Protein AF-A0A929SHQ6-F1 (afdb_monomer_lite)

Foldseek 3Di:
DAALQVLCCVLPVDGLVVVCVVLVPPDSPCSNQQNAEPVNVVVCVVSVRPSVPHPRHFDDPPDPDDDD

Radius of gyration: 11.21 Å; chains: 1; bounding box: 28×26×24 Å

Sequence (68 aa):
MKTLAQLIYEKTRWTLKDYCEMRGIKSTGGLKGGYVSKENAKILESDGIEWRAAKNVRVGDGTCAGYV

Structure (mmCIF, N/CA/C/O backbone):
data_AF-A0A929SHQ6-F1
#
_entry.id   AF-A0A929SHQ6-F1
#
loop_
_atom_site.group_PDB
_atom_site.id
_atom_site.type_symbol
_atom_site.label_atom_id
_atom_site.label_alt_id
_atom_site.label_comp_id
_atom_site.label_asym_id
_atom_site.label_entity_id
_atom_site.label_seq_id
_atom_site.pdbx_PDB_ins_code
_atom_site.Cartn_x
_atom_site.Cartn_y
_atom_site.Cartn_z
_atom_site.occupancy
_atom_site.B_iso_or_equiv
_atom_site.auth_seq_id
_atom_site.auth_comp_id
_atom_site.auth_asym_id
_atom_site.auth_atom_id
_atom_site.pdbx_PDB_model_num
ATOM 1 N N . MET A 1 1 ? -0.528 16.847 6.572 1.00 74.81 1 MET A N 1
ATOM 2 C CA . MET A 1 1 ? -0.453 15.736 5.596 1.00 74.81 1 MET A CA 1
ATOM 3 C C . MET A 1 1 ? -0.119 14.434 6.318 1.00 74.81 1 MET A C 1
ATOM 5 O O . MET A 1 1 ? 0.695 14.463 7.241 1.00 74.81 1 MET A O 1
ATOM 9 N N . LYS A 1 2 ? -0.745 13.319 5.928 1.00 88.25 2 LYS A N 1
ATOM 10 C CA . LYS A 1 2 ? -0.587 11.993 6.557 1.00 88.25 2 LYS A CA 1
ATOM 11 C C . LYS A 1 2 ? 0.455 11.160 5.807 1.00 88.25 2 LYS A C 1
ATOM 13 O O . LYS A 1 2 ? 0.760 11.459 4.655 1.00 88.25 2 LYS A O 1
ATOM 18 N N . THR A 1 3 ? 1.056 10.169 6.459 1.00 90.19 3 THR A N 1
ATOM 19 C CA . THR A 1 3 ? 1.916 9.191 5.770 1.00 90.19 3 THR A CA 1
ATOM 20 C C . THR A 1 3 ? 1.071 8.171 5.014 1.00 90.19 3 THR A C 1
ATOM 22 O O . THR A 1 3 ? -0.104 7.979 5.326 1.00 90.19 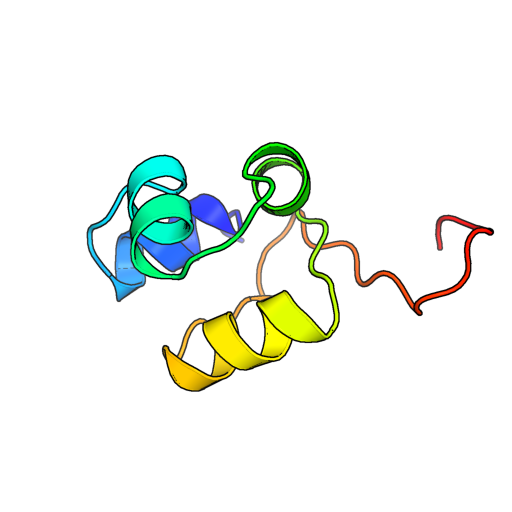3 THR A O 1
ATOM 25 N N . LEU A 1 4 ? 1.674 7.462 4.060 1.00 89.69 4 LEU A N 1
ATOM 26 C CA . LEU A 1 4 ? 0.985 6.400 3.324 1.00 89.69 4 LEU A CA 1
ATOM 27 C C . LEU A 1 4 ? 0.421 5.319 4.260 1.00 89.69 4 LEU A C 1
ATOM 29 O O . LEU A 1 4 ? -0.724 4.907 4.114 1.00 89.69 4 LEU A O 1
ATOM 33 N N . ALA A 1 5 ? 1.187 4.930 5.281 1.00 90.75 5 ALA A N 1
ATOM 34 C CA . ALA A 1 5 ? 0.736 3.977 6.293 1.00 90.75 5 ALA A CA 1
ATOM 35 C C . ALA A 1 5 ? -0.498 4.474 7.068 1.00 90.75 5 ALA A C 1
ATOM 37 O O . ALA A 1 5 ? -1.396 3.688 7.355 1.00 90.75 5 ALA A O 1
ATOM 38 N N . GLN A 1 6 ? -0.562 5.773 7.382 1.00 92.00 6 GLN A N 1
ATOM 39 C CA . GLN A 1 6 ? -1.727 6.370 8.039 1.00 92.00 6 GLN A CA 1
ATOM 40 C C . GLN A 1 6 ? -2.952 6.376 7.120 1.00 92.00 6 GLN A C 1
ATOM 42 O O . GLN A 1 6 ? -4.041 6.060 7.582 1.00 92.00 6 GLN A O 1
ATOM 47 N N . LEU A 1 7 ? -2.783 6.679 5.828 1.00 92.62 7 LEU A N 1
ATOM 48 C CA . LEU A 1 7 ? -3.884 6.631 4.859 1.00 92.62 7 LEU A CA 1
ATOM 49 C C . LEU A 1 7 ? -4.436 5.210 4.693 1.00 92.62 7 LEU A C 1
ATOM 51 O O . LEU A 1 7 ? -5.650 5.019 4.706 1.00 92.62 7 LEU A O 1
ATOM 55 N N . ILE A 1 8 ? -3.551 4.212 4.598 1.00 91.94 8 ILE A N 1
ATOM 56 C CA . ILE A 1 8 ? -3.934 2.794 4.545 1.00 91.94 8 ILE A CA 1
ATOM 57 C C . ILE A 1 8 ? -4.725 2.419 5.800 1.00 91.94 8 ILE A C 1
ATOM 59 O O . ILE A 1 8 ? -5.817 1.861 5.691 1.00 91.94 8 ILE A O 1
ATOM 63 N N . TYR A 1 9 ? -4.217 2.768 6.985 1.00 93.00 9 TYR A N 1
ATOM 64 C CA . TYR A 1 9 ? -4.882 2.453 8.248 1.00 93.00 9 TYR A CA 1
ATOM 65 C C . TYR A 1 9 ? -6.247 3.139 8.377 1.00 93.00 9 TYR A C 1
ATOM 67 O O . TYR A 1 9 ? -7.209 2.523 8.822 1.00 93.00 9 TYR A O 1
ATOM 75 N N . GLU A 1 10 ? -6.377 4.395 7.962 1.00 93.88 10 GLU A N 1
ATOM 76 C CA . GLU A 1 10 ? -7.659 5.103 8.019 1.00 93.88 10 GLU A CA 1
ATOM 77 C C . GLU A 1 10 ? -8.708 4.507 7.084 1.00 93.88 10 GLU A C 1
ATOM 79 O O . GLU A 1 10 ? -9.879 4.436 7.458 1.00 93.88 10 GLU A O 1
ATOM 84 N N . LYS A 1 11 ? -8.289 4.052 5.898 1.00 94.06 11 LYS A N 1
ATOM 85 C CA . LYS A 1 11 ? -9.190 3.472 4.901 1.00 94.06 11 LYS A CA 1
ATOM 86 C C . LYS A 1 11 ? -9.589 2.035 5.228 1.00 94.06 11 LYS A C 1
ATOM 88 O O . LYS A 1 11 ? -10.746 1.671 5.053 1.00 94.06 11 LYS A O 1
ATOM 93 N N . THR A 1 12 ? -8.636 1.226 5.685 1.00 92.38 12 THR A N 1
ATOM 94 C CA . THR A 1 12 ? -8.798 -0.235 5.805 1.00 92.38 12 THR A CA 1
ATOM 95 C C . THR A 1 12 ? -8.896 -0.730 7.245 1.00 92.38 12 THR A C 1
ATOM 97 O O . THR A 1 12 ? -9.345 -1.846 7.474 1.00 92.38 12 THR A O 1
ATOM 100 N N . ARG A 1 13 ? -8.476 0.086 8.222 1.00 94.44 13 ARG A N 1
ATOM 101 C CA . ARG A 1 13 ? -8.260 -0.293 9.634 1.00 94.44 13 ARG A CA 1
ATOM 102 C C . ARG A 1 13 ? -7.196 -1.369 9.854 1.00 94.44 13 ARG A C 1
ATOM 104 O O . ARG A 1 13 ? -7.053 -1.863 10.969 1.00 94.44 13 ARG A O 1
ATOM 111 N N . TRP A 1 14 ? -6.396 -1.667 8.834 1.00 92.50 14 TRP A N 1
ATOM 112 C CA . TRP A 1 14 ? -5.295 -2.618 8.910 1.00 92.50 14 TRP A CA 1
ATOM 113 C C . TRP A 1 14 ? -3.956 -1.922 9.076 1.00 92.50 14 TRP A C 1
ATOM 115 O O . TRP A 1 14 ? -3.728 -0.826 8.552 1.00 92.50 14 TRP A O 1
ATOM 125 N N . THR A 1 15 ? -3.043 -2.561 9.810 1.00 91.88 15 THR A N 1
ATOM 126 C CA . THR A 1 15 ? -1.666 -2.074 9.847 1.00 91.88 15 THR A CA 1
ATOM 127 C C . THR A 1 15 ? -1.045 -2.213 8.458 1.00 91.88 15 THR A C 1
ATOM 129 O O . THR A 1 15 ? -1.465 -3.039 7.648 1.00 91.88 15 THR A O 1
ATOM 132 N N . LEU A 1 16 ? -0.005 -1.426 8.170 1.00 89.56 16 LEU A N 1
ATOM 133 C CA . LEU A 1 16 ? 0.704 -1.532 6.892 1.00 89.56 16 LEU A CA 1
ATOM 134 C C . LEU A 1 16 ? 1.207 -2.963 6.631 1.00 89.56 16 LEU A C 1
ATOM 136 O O . LEU A 1 16 ? 1.220 -3.401 5.484 1.00 89.56 16 LEU A O 1
ATOM 140 N N . LYS A 1 17 ? 1.625 -3.672 7.688 1.00 90.19 17 LYS A N 1
ATOM 141 C CA . LYS A 1 17 ? 2.104 -5.049 7.587 1.00 90.19 17 LYS A CA 1
ATOM 142 C C . LYS A 1 17 ? 0.981 -5.978 7.139 1.00 90.19 17 LYS A C 1
ATOM 144 O O . LYS A 1 17 ? 1.124 -6.612 6.098 1.00 90.19 17 LYS A O 1
ATOM 149 N N . ASP A 1 18 ? -0.136 -5.969 7.859 1.00 93.06 18 ASP A N 1
ATOM 150 C CA . ASP A 1 18 ? -1.276 -6.839 7.559 1.00 93.06 18 ASP A CA 1
ATOM 151 C C . ASP A 1 18 ? -1.838 -6.532 6.166 1.00 93.06 18 ASP A C 1
ATOM 153 O O . ASP A 1 18 ? -2.120 -7.438 5.388 1.00 93.06 18 ASP A O 1
ATOM 157 N N . TYR A 1 19 ? -1.934 -5.246 5.807 1.00 92.19 19 TYR A N 1
ATOM 158 C CA . TYR A 1 19 ? -2.362 -4.816 4.476 1.00 92.19 19 TYR A CA 1
ATOM 159 C C . TYR A 1 19 ? -1.482 -5.412 3.372 1.00 92.19 19 TYR A C 1
ATOM 161 O O . TYR A 1 19 ? -1.995 -5.938 2.385 1.00 92.19 19 TYR A O 1
ATOM 169 N N . CYS A 1 20 ? -0.157 -5.363 3.543 1.00 90.50 20 CYS A N 1
ATOM 170 C CA . CYS A 1 20 ? 0.767 -5.936 2.570 1.00 90.50 20 CYS A CA 1
ATOM 171 C C . CYS A 1 20 ? 0.616 -7.456 2.469 1.00 90.50 20 CYS A C 1
ATOM 173 O O . CYS A 1 20 ? 0.608 -7.980 1.360 1.00 90.50 20 CYS A O 1
ATOM 175 N N . GLU A 1 21 ? 0.451 -8.152 3.594 1.00 91.06 21 GLU A N 1
ATOM 176 C CA . GLU A 1 21 ? 0.239 -9.604 3.612 1.00 91.06 21 GLU A CA 1
ATOM 177 C C . GLU A 1 21 ? -1.072 -9.989 2.906 1.00 91.06 21 GLU A C 1
ATOM 179 O O . GLU A 1 21 ? -1.066 -10.847 2.025 1.00 91.06 21 GLU A O 1
ATOM 184 N N . MET A 1 22 ? -2.175 -9.292 3.195 1.00 91.50 22 MET A N 1
ATOM 185 C CA . MET A 1 22 ? -3.487 -9.549 2.582 1.00 91.50 22 MET A CA 1
ATOM 186 C C . MET A 1 22 ? -3.549 -9.217 1.090 1.00 91.50 22 MET A C 1
ATOM 188 O O . MET A 1 22 ? -4.280 -9.867 0.342 1.00 91.50 22 MET A O 1
ATOM 192 N N . ARG A 1 23 ? -2.819 -8.190 0.645 1.00 88.00 23 ARG A N 1
ATOM 193 C CA . ARG A 1 23 ? -2.780 -7.766 -0.764 1.00 88.00 23 ARG A CA 1
ATOM 194 C C . ARG A 1 23 ? -1.643 -8.399 -1.566 1.00 88.00 23 ARG A C 1
ATOM 196 O O . ARG A 1 23 ? -1.491 -8.083 -2.742 1.00 88.00 23 ARG A O 1
ATOM 203 N N . GLY A 1 24 ? -0.848 -9.282 -0.959 1.00 87.12 24 GLY A N 1
ATOM 204 C CA . GLY A 1 24 ? 0.273 -9.946 -1.630 1.00 87.12 24 GLY A CA 1
ATOM 205 C C . GLY A 1 24 ? 1.435 -9.006 -1.977 1.00 87.12 24 GLY A C 1
ATOM 206 O O . GLY A 1 24 ? 2.214 -9.281 -2.892 1.00 87.12 24 GLY A O 1
ATOM 207 N N . ILE A 1 25 ? 1.568 -7.885 -1.264 1.00 86.00 25 ILE A N 1
ATOM 208 C CA . ILE A 1 25 ? 2.637 -6.913 -1.479 1.00 86.00 25 ILE A CA 1
ATOM 209 C C . ILE A 1 25 ? 3.917 -7.418 -0.815 1.00 86.00 25 ILE A C 1
ATOM 211 O O . ILE A 1 25 ? 4.043 -7.468 0.406 1.00 86.00 25 ILE A O 1
ATOM 215 N N . LYS A 1 26 ? 4.909 -7.744 -1.647 1.00 77.19 26 LYS A N 1
ATOM 216 C CA . LYS A 1 26 ? 6.143 -8.427 -1.229 1.00 77.19 26 LYS A CA 1
ATOM 217 C C . LYS A 1 26 ? 7.052 -7.611 -0.303 1.00 77.19 26 LYS A C 1
ATOM 219 O O . LYS A 1 26 ? 7.869 -8.194 0.400 1.00 77.19 26 LYS A O 1
ATOM 224 N N . SER A 1 27 ? 6.960 -6.279 -0.316 1.00 73.50 27 SER A N 1
ATOM 225 C CA . SER A 1 27 ? 7.837 -5.410 0.479 1.00 73.50 27 SER A CA 1
ATOM 226 C C . SER A 1 27 ? 7.066 -4.315 1.208 1.00 73.50 27 SER A C 1
ATOM 228 O O . SER A 1 27 ? 6.653 -3.310 0.628 1.00 73.50 27 SER A O 1
ATOM 230 N N . THR A 1 28 ? 6.959 -4.482 2.524 1.00 76.69 28 THR A N 1
ATOM 231 C CA . THR A 1 28 ? 6.501 -3.453 3.468 1.00 76.69 28 THR A CA 1
ATOM 232 C C . THR A 1 28 ? 7.481 -2.286 3.568 1.00 76.69 28 THR A C 1
ATOM 234 O O . THR A 1 28 ? 7.061 -1.155 3.805 1.00 76.69 28 THR A O 1
ATOM 237 N N . GLY A 1 29 ? 8.782 -2.535 3.377 1.00 74.50 29 GLY A N 1
ATOM 238 C CA . GLY A 1 29 ? 9.833 -1.520 3.491 1.00 74.50 29 GLY A CA 1
ATOM 239 C C . GLY A 1 29 ? 9.678 -0.386 2.477 1.00 74.50 29 GLY A C 1
ATOM 240 O O . GLY A 1 29 ? 9.774 0.783 2.851 1.00 74.50 29 GLY A O 1
ATOM 241 N N . GLY A 1 30 ? 9.347 -0.727 1.225 1.00 74.69 30 GLY A N 1
ATOM 242 C CA . GLY A 1 30 ? 9.082 0.254 0.170 1.00 74.69 30 GLY A CA 1
ATOM 243 C C . GLY A 1 30 ? 7.920 1.178 0.533 1.00 74.69 30 GLY A C 1
ATOM 244 O O . GLY A 1 30 ? 8.105 2.388 0.650 1.00 74.69 30 GLY A O 1
ATOM 245 N N . LEU A 1 31 ? 6.750 0.608 0.830 1.00 78.00 31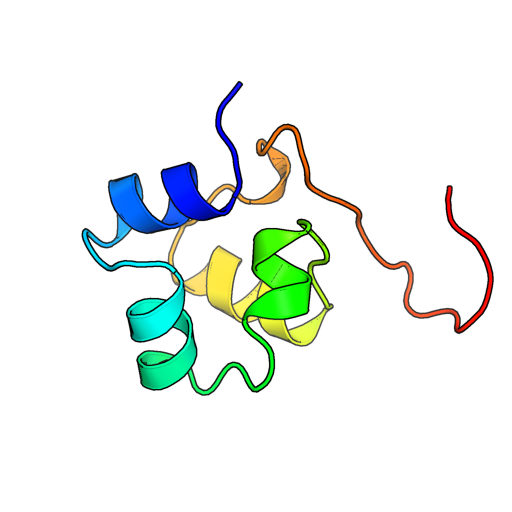 LEU A N 1
ATOM 246 C CA . LEU A 1 31 ? 5.554 1.377 1.194 1.00 78.00 31 LEU A CA 1
ATOM 247 C C . LEU A 1 31 ? 5.720 2.181 2.491 1.00 78.00 31 LEU A C 1
ATOM 249 O O . LEU A 1 31 ? 5.232 3.308 2.585 1.00 78.00 31 LEU A O 1
ATOM 253 N N . LYS A 1 32 ? 6.443 1.647 3.485 1.00 79.94 32 LYS A N 1
ATOM 254 C CA . LYS A 1 32 ? 6.761 2.369 4.728 1.00 79.94 32 LYS A CA 1
ATOM 255 C C . LYS A 1 32 ? 7.600 3.614 4.441 1.00 79.94 32 LYS A C 1
ATOM 257 O O . LYS A 1 32 ? 7.336 4.673 5.009 1.00 79.94 32 LYS A O 1
ATOM 262 N N . GLY A 1 33 ? 8.566 3.495 3.531 1.00 76.69 33 GLY A N 1
ATOM 263 C CA . GLY A 1 33 ? 9.356 4.610 3.006 1.00 76.69 33 GLY A CA 1
ATOM 264 C C . GLY A 1 33 ? 8.600 5.509 2.021 1.00 76.69 33 GLY A C 1
ATOM 265 O O . GLY A 1 33 ? 9.155 6.514 1.592 1.00 76.69 33 GLY A O 1
ATOM 266 N N . GLY A 1 34 ? 7.351 5.169 1.684 1.00 79.38 34 GLY A N 1
ATOM 267 C CA . GLY A 1 34 ? 6.517 5.874 0.712 1.00 79.38 34 GLY A CA 1
ATOM 268 C C . GLY A 1 34 ? 6.869 5.589 -0.750 1.00 79.38 34 GLY A C 1
ATOM 269 O O . GLY A 1 34 ? 6.336 6.239 -1.642 1.00 79.38 34 GLY A O 1
ATOM 270 N N . TYR A 1 35 ? 7.721 4.605 -1.024 1.00 85.44 35 TYR A N 1
ATOM 271 C CA . TYR A 1 35 ? 7.933 4.111 -2.378 1.00 85.44 35 TYR A CA 1
ATOM 272 C C . TYR A 1 35 ? 6.725 3.286 -2.830 1.00 85.44 35 TYR A C 1
ATOM 274 O O . TYR A 1 35 ? 6.393 2.258 -2.230 1.00 85.44 35 TYR A O 1
ATOM 282 N N . VAL A 1 36 ? 6.084 3.733 -3.908 1.00 86.50 36 VAL A N 1
ATOM 283 C CA . VAL A 1 36 ? 4.932 3.059 -4.512 1.00 86.50 36 VAL A CA 1
ATOM 284 C C . VAL A 1 36 ? 5.300 2.639 -5.932 1.00 86.50 36 VAL A C 1
ATOM 286 O O . VAL A 1 36 ? 5.511 3.482 -6.802 1.00 86.50 36 VAL A O 1
ATOM 289 N N . SER A 1 37 ? 5.399 1.327 -6.162 1.00 85.44 37 SER A N 1
ATOM 290 C CA . SER A 1 37 ? 5.581 0.761 -7.502 1.00 85.44 37 SER A CA 1
ATOM 291 C C . SER A 1 37 ? 4.291 0.871 -8.323 1.00 85.44 37 SER A C 1
ATOM 293 O O . SER A 1 37 ? 3.203 1.013 -7.766 1.00 85.44 37 SER A O 1
ATOM 295 N N . LYS A 1 38 ? 4.384 0.732 -9.652 1.00 85.50 38 LYS A N 1
ATOM 296 C CA . LYS A 1 38 ? 3.205 0.715 -10.543 1.00 85.50 38 LYS A CA 1
ATOM 297 C C . LYS A 1 38 ? 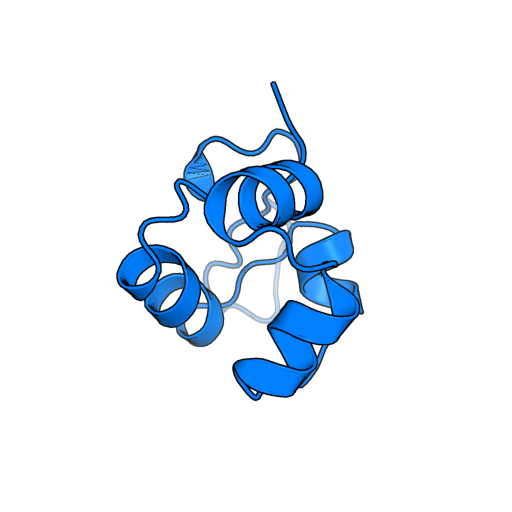2.196 -0.378 -10.168 1.00 85.50 38 LYS A C 1
ATOM 299 O O . LYS A 1 38 ? 0.996 -0.169 -10.298 1.00 85.50 38 LYS A O 1
ATOM 304 N N . GLU A 1 39 ? 2.672 -1.530 -9.700 1.00 85.38 39 GLU A N 1
ATOM 305 C CA . GLU A 1 39 ? 1.812 -2.621 -9.227 1.00 85.38 39 GLU A CA 1
ATOM 306 C C . GLU A 1 39 ? 1.094 -2.238 -7.929 1.00 85.38 39 GLU A C 1
ATOM 308 O O . GLU A 1 39 ? -0.129 -2.328 -7.856 1.00 85.38 39 GLU A O 1
ATOM 313 N N . ASN A 1 40 ? 1.828 -1.720 -6.938 1.00 87.31 40 ASN A N 1
ATOM 314 C CA . ASN A 1 40 ? 1.245 -1.298 -5.665 1.00 87.31 40 ASN A CA 1
ATOM 315 C C . ASN A 1 40 ? 0.284 -0.114 -5.839 1.00 87.31 40 ASN A C 1
ATOM 317 O O . ASN A 1 40 ? -0.719 -0.050 -5.137 1.00 87.31 40 ASN A O 1
ATOM 321 N N . ALA A 1 41 ? 0.554 0.796 -6.780 1.00 89.19 41 ALA A N 1
ATOM 322 C CA . ALA A 1 41 ? -0.336 1.908 -7.107 1.00 89.19 41 ALA A CA 1
ATOM 323 C C . ALA A 1 41 ? -1.723 1.409 -7.531 1.00 89.19 41 ALA A C 1
ATOM 325 O O . ALA A 1 41 ? -2.718 1.893 -7.006 1.00 89.19 41 ALA A O 1
ATOM 326 N N . LYS A 1 42 ? -1.791 0.385 -8.396 1.00 90.00 42 LYS A N 1
ATOM 327 C CA . LYS A 1 42 ? -3.066 -0.218 -8.819 1.00 90.00 42 LYS A CA 1
ATOM 328 C C . LYS A 1 42 ? -3.836 -0.825 -7.648 1.00 90.00 42 LYS A C 1
ATOM 330 O O . LYS A 1 42 ? -5.050 -0.680 -7.585 1.00 90.00 42 LYS A O 1
ATOM 335 N N . ILE A 1 43 ? -3.140 -1.488 -6.723 1.00 91.62 43 ILE A N 1
ATOM 336 C CA . ILE A 1 43 ? -3.758 -2.076 -5.525 1.00 91.62 43 ILE A CA 1
ATOM 337 C C . ILE A 1 43 ? -4.324 -0.966 -4.627 1.00 91.62 43 ILE A C 1
ATOM 339 O O . ILE A 1 43 ? -5.487 -1.019 -4.240 1.00 91.62 43 ILE A O 1
ATOM 343 N N . LEU A 1 44 ? -3.526 0.069 -4.347 1.00 91.25 44 LEU A N 1
ATOM 344 C CA . LEU A 1 44 ? -3.934 1.209 -3.520 1.00 91.25 44 LEU A CA 1
ATOM 345 C C . LEU A 1 44 ? -5.122 1.963 -4.140 1.00 91.25 44 LEU A C 1
ATOM 347 O O . LEU A 1 44 ? -6.065 2.305 -3.431 1.00 91.25 44 LEU A O 1
ATOM 351 N N . GLU A 1 45 ? -5.100 2.189 -5.454 1.00 92.50 45 GLU A N 1
ATOM 352 C CA . GLU A 1 45 ? -6.190 2.832 -6.199 1.00 92.50 45 GLU A CA 1
ATOM 353 C C . GLU A 1 45 ? -7.457 1.965 -6.206 1.00 92.50 45 GLU A C 1
ATOM 355 O O . GLU A 1 45 ? -8.545 2.477 -5.948 1.00 92.50 45 GLU A O 1
ATOM 360 N N . SER A 1 46 ? -7.324 0.648 -6.400 1.00 93.31 46 SER A N 1
ATOM 361 C CA . SER A 1 46 ? -8.442 -0.302 -6.309 1.00 93.31 46 SER A CA 1
ATOM 362 C C . SER A 1 46 ? -9.073 -0.338 -4.914 1.00 93.31 46 SER A C 1
ATOM 364 O O . SER A 1 46 ? -10.274 -0.569 -4.794 1.00 93.31 46 SER A O 1
ATOM 366 N N . ASP A 1 47 ? -8.284 -0.099 -3.867 1.00 91.31 47 ASP A N 1
ATOM 367 C CA . ASP A 1 47 ? -8.754 -0.014 -2.480 1.00 91.31 47 ASP A CA 1
ATOM 368 C C . ASP A 1 47 ? -9.271 1.392 -2.104 1.00 91.31 47 ASP A C 1
ATOM 370 O O . ASP A 1 47 ? -9.702 1.633 -0.970 1.00 91.31 47 ASP A O 1
ATOM 374 N N . GLY A 1 48 ? -9.245 2.346 -3.043 1.00 93.38 48 GLY A N 1
ATOM 375 C CA . GLY A 1 48 ? -9.683 3.727 -2.834 1.00 93.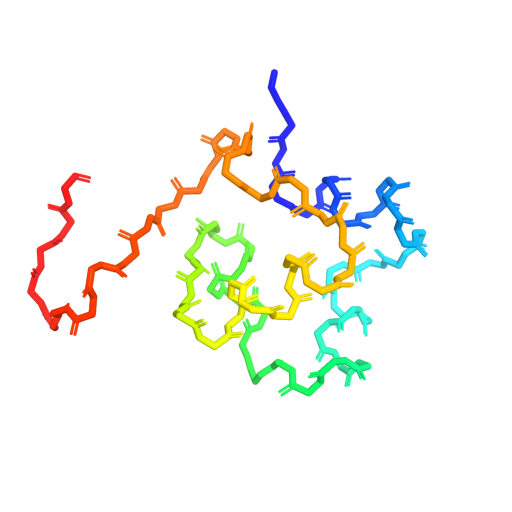38 48 GLY A CA 1
ATOM 376 C C . GLY A 1 48 ? -8.813 4.493 -1.835 1.00 93.38 48 GLY A C 1
ATOM 377 O O . GLY A 1 48 ? -9.336 5.297 -1.052 1.00 93.38 48 GLY A O 1
ATOM 378 N N . ILE A 1 49 ? -7.513 4.191 -1.807 1.00 91.81 49 ILE A N 1
ATOM 379 C CA . ILE A 1 49 ? -6.506 4.840 -0.968 1.00 91.81 49 ILE A CA 1
ATOM 380 C C . ILE A 1 49 ? -5.839 5.946 -1.788 1.00 91.81 49 ILE A C 1
ATOM 382 O O . ILE A 1 49 ? -5.129 5.678 -2.757 1.00 91.81 49 ILE A O 1
ATOM 386 N N . GLU A 1 50 ? -6.012 7.191 -1.345 1.00 90.69 50 GLU A N 1
ATOM 387 C CA . GLU A 1 50 ? -5.448 8.406 -1.956 1.00 90.69 50 GLU A CA 1
ATOM 388 C C . GLU A 1 50 ? -3.934 8.532 -1.709 1.00 90.69 50 GLU A C 1
ATOM 390 O O . GLU A 1 50 ? -3.442 9.476 -1.089 1.00 90.69 50 GLU A O 1
ATOM 395 N N . TRP A 1 51 ? -3.161 7.545 -2.161 1.00 88.25 51 TRP A N 1
ATOM 396 C CA . TRP A 1 51 ? -1.741 7.407 -1.845 1.00 88.25 51 TRP A CA 1
ATOM 397 C C . TRP A 1 51 ? -0.904 8.599 -2.325 1.00 88.25 51 TRP A C 1
ATOM 399 O O . TRP A 1 51 ? 0.043 8.985 -1.648 1.00 88.25 51 TRP A O 1
ATOM 409 N N . ARG A 1 52 ? -1.289 9.258 -3.423 1.00 88.19 52 ARG A N 1
ATOM 410 C CA . ARG A 1 52 ? -0.615 10.467 -3.936 1.00 88.19 52 ARG A CA 1
ATOM 411 C C . ARG A 1 52 ? -0.667 11.659 -2.974 1.00 88.19 52 ARG A C 1
ATOM 413 O O . ARG A 1 52 ? 0.180 12.539 -3.065 1.00 88.19 52 ARG A O 1
ATOM 420 N N . ALA A 1 53 ? -1.623 11.683 -2.043 1.00 88.44 53 ALA A N 1
ATOM 421 C CA . ALA A 1 53 ? -1.740 12.732 -1.030 1.00 88.44 53 ALA A CA 1
ATOM 422 C C . ALA A 1 53 ? -0.836 12.500 0.200 1.00 88.44 53 ALA A C 1
ATOM 424 O O . ALA A 1 53 ? -0.794 13.337 1.111 1.00 88.44 53 ALA A O 1
ATOM 425 N N . ALA A 1 54 ? -0.130 11.365 0.277 1.00 88.50 54 ALA A N 1
ATOM 426 C CA . ALA A 1 54 ? 0.759 11.092 1.397 1.00 88.50 54 ALA A CA 1
ATOM 427 C C . ALA A 1 54 ? 2.042 11.927 1.332 1.00 88.50 54 ALA A C 1
ATOM 429 O O . ALA A 1 54 ? 2.727 11.993 0.316 1.00 88.50 54 ALA A O 1
ATOM 430 N N . LYS A 1 55 ? 2.440 12.481 2.482 1.00 87.31 55 LYS A N 1
ATOM 431 C CA . LYS A 1 55 ? 3.611 13.372 2.592 1.00 87.31 55 LYS A CA 1
ATOM 432 C C . LYS A 1 55 ? 4.957 12.716 2.297 1.00 87.31 55 LYS A C 1
ATOM 434 O O . LY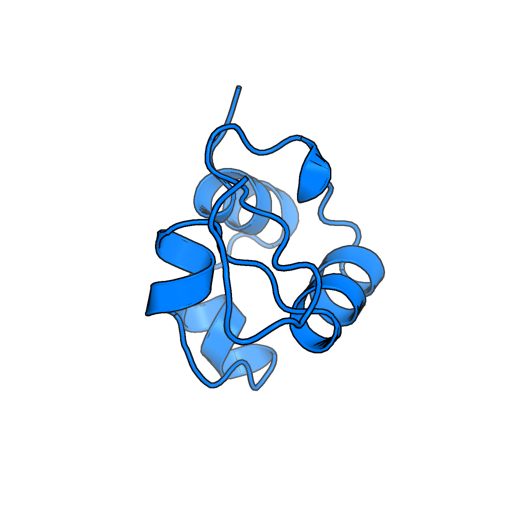S A 1 55 ? 5.943 13.414 2.117 1.00 87.31 55 LYS A O 1
ATOM 439 N N . ASN A 1 56 ? 5.024 11.389 2.389 1.00 86.62 56 ASN A N 1
ATOM 440 C CA . ASN A 1 56 ? 6.259 10.628 2.230 1.00 86.62 56 ASN A CA 1
ATOM 441 C C . ASN A 1 56 ? 6.320 9.887 0.893 1.00 86.62 56 ASN A C 1
ATOM 443 O O . ASN A 1 56 ? 7.264 9.131 0.691 1.00 86.62 56 ASN A O 1
ATOM 447 N N . VAL A 1 57 ? 5.325 10.054 0.014 1.00 85.81 57 VAL A N 1
ATOM 448 C CA . VAL A 1 57 ? 5.277 9.285 -1.225 1.00 85.81 57 VAL A CA 1
ATOM 449 C C . VAL A 1 57 ? 6.347 9.737 -2.206 1.00 85.81 57 VAL A C 1
ATOM 451 O O . VAL A 1 57 ? 6.520 10.920 -2.480 1.00 85.81 57 VAL A O 1
ATOM 454 N N . ARG A 1 58 ? 7.054 8.744 -2.741 1.00 76.69 58 ARG A N 1
ATOM 455 C CA . ARG A 1 58 ? 8.037 8.858 -3.808 1.00 76.69 58 ARG A CA 1
ATOM 456 C C . ARG A 1 58 ? 7.556 7.981 -4.953 1.00 76.69 58 ARG A C 1
ATOM 458 O O . ARG A 1 58 ? 7.505 6.756 -4.822 1.00 76.69 58 ARG A O 1
ATOM 465 N N . VAL A 1 59 ? 7.150 8.616 -6.047 1.00 65.94 59 VAL A N 1
ATOM 466 C CA . VAL A 1 59 ? 6.742 7.906 -7.260 1.00 65.94 59 VAL A CA 1
ATOM 467 C C . VAL A 1 59 ? 8.017 7.454 -7.959 1.00 65.94 59 VAL A C 1
ATOM 469 O O . VAL A 1 59 ? 8.754 8.278 -8.487 1.00 65.94 59 VAL A O 1
ATOM 472 N N . GLY A 1 60 ? 8.299 6.152 -7.930 1.00 55.88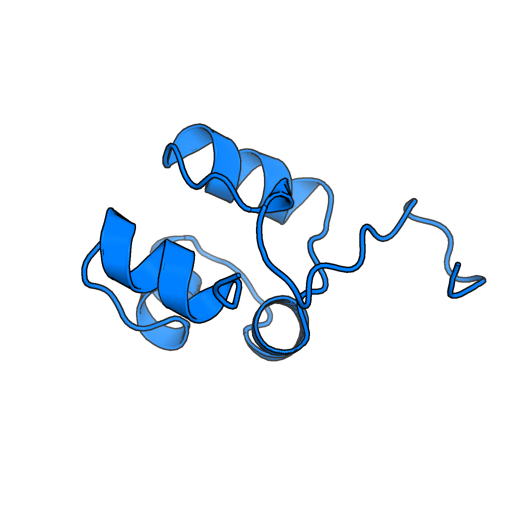 60 GLY A N 1
ATOM 473 C CA . GLY A 1 60 ? 9.334 5.588 -8.788 1.00 55.88 60 GLY A CA 1
ATOM 474 C C . GLY A 1 60 ? 8.824 5.588 -10.224 1.00 55.88 60 GLY A C 1
ATOM 475 O O . GLY A 1 60 ? 7.847 4.901 -10.526 1.00 55.88 60 GLY A O 1
ATOM 476 N N . ASP A 1 61 ? 9.472 6.333 -11.113 1.00 49.84 61 ASP A N 1
ATOM 477 C CA . ASP A 1 61 ? 9.166 6.366 -12.551 1.00 49.84 61 ASP A CA 1
ATOM 478 C C . ASP A 1 61 ? 9.441 5.018 -13.262 1.00 49.84 61 ASP A C 1
ATOM 480 O O . ASP A 1 61 ? 9.014 4.787 -14.398 1.00 49.84 61 ASP A O 1
ATOM 484 N N . GLY A 1 62 ? 10.045 4.066 -12.548 1.00 43.97 62 GLY A N 1
ATOM 485 C CA . GLY A 1 62 ? 10.369 2.732 -13.039 1.00 43.97 62 GLY A CA 1
ATOM 486 C C . GLY A 1 62 ? 11.749 2.658 -13.677 1.00 43.97 62 GLY A C 1
ATOM 487 O O . GLY A 1 62 ? 12.071 1.629 -14.267 1.00 43.97 62 GLY A O 1
ATOM 488 N N . THR A 1 63 ? 12.567 3.702 -13.549 1.00 41.16 63 THR A N 1
ATOM 489 C CA . THR A 1 63 ? 13.980 3.624 -13.898 1.00 41.16 63 THR A CA 1
ATOM 490 C C . THR A 1 63 ? 14.789 3.184 -12.679 1.00 41.16 63 THR A C 1
ATOM 492 O O . THR A 1 63 ? 14.557 3.603 -11.546 1.00 41.16 63 THR A O 1
ATOM 495 N N . CYS A 1 64 ? 15.777 2.318 -12.894 1.00 41.25 64 CYS A N 1
ATOM 496 C CA . CYS A 1 64 ? 16.767 1.945 -11.879 1.00 41.25 64 CYS A CA 1
ATOM 497 C C . CYS A 1 64 ? 17.698 3.122 -11.508 1.00 41.25 64 CYS A C 1
ATOM 499 O O . CYS A 1 64 ? 18.739 2.909 -10.890 1.00 41.25 64 CYS A O 1
ATOM 501 N N . ALA A 1 65 ? 17.371 4.347 -11.926 1.00 38.41 65 ALA A N 1
ATOM 502 C CA . ALA A 1 65 ? 18.226 5.512 -11.875 1.00 38.41 65 ALA A CA 1
ATOM 503 C C . ALA A 1 65 ? 17.412 6.739 -11.457 1.00 38.41 65 ALA A C 1
ATOM 505 O O . ALA A 1 65 ? 16.634 7.270 -12.230 1.00 38.41 65 ALA A O 1
ATOM 506 N N . GLY A 1 66 ? 17.687 7.244 -10.260 1.00 33.16 66 GLY A N 1
ATOM 507 C CA . GLY A 1 66 ? 17.420 8.646 -9.960 1.00 33.16 66 GLY A CA 1
ATOM 508 C C . GLY A 1 66 ? 16.171 8.888 -9.134 1.00 33.16 66 GLY A C 1
ATOM 509 O O . GLY A 1 66 ? 15.044 8.892 -9.609 1.00 33.16 66 GLY A O 1
ATOM 510 N N . TYR A 1 67 ? 16.428 9.179 -7.866 1.00 37.66 67 TYR A N 1
ATOM 511 C CA . TYR A 1 67 ? 15.593 10.062 -7.073 1.00 37.66 67 TYR A CA 1
ATOM 512 C C . TYR A 1 67 ? 15.340 11.361 -7.853 1.00 37.66 67 TYR A C 1
ATOM 514 O O . TYR A 1 67 ? 16.303 11.987 -8.299 1.00 37.66 67 TYR A O 1
ATOM 522 N N . VAL A 1 68 ? 14.073 11.758 -7.975 1.00 36.38 68 VAL A N 1
ATOM 523 C CA . VAL A 1 68 ? 13.677 13.143 -8.274 1.00 36.38 68 VAL A CA 1
ATOM 524 C C . VAL A 1 68 ? 13.278 13.826 -6.975 1.00 36.38 68 VAL A C 1
ATOM 526 O O . VAL A 1 68 ? 12.633 13.147 -6.136 1.00 36.38 68 VAL A O 1
#

pLDDT: mean 81.12, std 16.6, range [33.16, 94.44]

Secondary structure (DSSP, 8-state):
---HHHHHHHHHS--HHHHHHHTT-S-HHHHHTTEE-HHHHHHHHHTT--GGG-TT-EE--S-SS---